Protein AF-A0A8T8I0Z6-F1 (afdb_monomer)

Mean predicted aligned error: 7.41 Å

Sequence (66 aa):
ALLASALVTVPLRVAEVDPDGKERSLGLIVALGALVAVVANPLFGRLSDRTTSRFGRRRPWLIGGV

InterPro domains:
  IPR036259 MFS transporter superfamily [G3DSA:1.20.1250.20] (1-66)
  IPR036259 MFS transporter superfamily [SSF103473] (25-65)

Foldseek 3Di:
DVVVCCVPVVLVVLCVVCVPCSVVVVVVVVVVVVVCCVVCVVVVVVVLCPDDDPVDSNVVVVVVPD

Structure (mmCIF, N/CA/C/O backbone):
data_AF-A0A8T8I0Z6-F1
#
_entry.id   AF-A0A8T8I0Z6-F1
#
loop_
_atom_site.group_PDB
_atom_site.id
_atom_site.type_symbol
_atom_site.label_atom_id
_atom_site.label_alt_id
_atom_site.label_comp_id
_atom_site.label_asym_id
_atom_site.label_entity_id
_atom_site.label_seq_id
_atom_site.pdbx_PDB_ins_code
_atom_site.Cartn_x
_atom_site.Cartn_y
_atom_site.Cartn_z
_atom_site.occupancy
_atom_site.B_iso_or_equiv
_atom_site.auth_seq_id
_atom_site.auth_comp_id
_atom_site.auth_asym_id
_atom_site.auth_atom_id
_atom_site.pdbx_PDB_model_num
ATOM 1 N N . ALA A 1 1 ? 10.132 5.078 9.221 1.00 63.34 1 ALA A N 1
ATOM 2 C CA . ALA A 1 1 ? 11.077 4.042 8.750 1.00 63.34 1 ALA A CA 1
ATOM 3 C C . ALA A 1 1 ? 10.465 3.160 7.658 1.00 63.34 1 ALA A C 1
ATOM 5 O O . ALA A 1 1 ? 10.991 3.167 6.5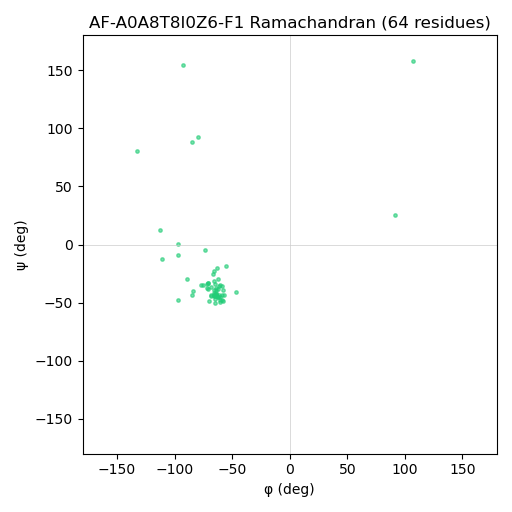57 1.00 63.34 1 ALA A O 1
ATOM 6 N N . LEU A 1 2 ? 9.330 2.486 7.905 1.00 72.75 2 LEU A N 1
ATOM 7 C CA . LEU A 1 2 ? 8.725 1.544 6.941 1.00 72.75 2 LEU A CA 1
ATOM 8 C C . LEU A 1 2 ? 8.298 2.168 5.601 1.00 72.75 2 LEU A C 1
ATOM 10 O O . LEU A 1 2 ? 8.454 1.549 4.553 1.00 72.75 2 LEU A O 1
ATOM 14 N N . LEU A 1 3 ? 7.806 3.411 5.619 1.00 76.56 3 LEU A N 1
ATOM 15 C CA . LEU A 1 3 ? 7.464 4.126 4.385 1.00 76.56 3 LEU A CA 1
ATOM 16 C C . LEU A 1 3 ? 8.703 4.377 3.521 1.00 76.56 3 LEU A C 1
ATOM 18 O O . LEU A 1 3 ? 8.668 4.137 2.323 1.00 76.56 3 LEU A O 1
ATOM 22 N N . ALA A 1 4 ? 9.819 4.779 4.134 1.00 80.75 4 ALA A N 1
ATOM 23 C CA . ALA A 1 4 ? 11.068 5.002 3.412 1.00 80.75 4 ALA A CA 1
ATOM 24 C C . ALA A 1 4 ? 11.602 3.700 2.796 1.00 80.75 4 ALA A C 1
ATOM 26 O O . ALA A 1 4 ? 12.002 3.697 1.637 1.00 80.75 4 ALA A O 1
ATOM 27 N N . SER A 1 5 ? 11.544 2.579 3.527 1.00 84.12 5 SER A N 1
ATOM 28 C CA . SER A 1 5 ? 11.954 1.283 2.974 1.00 84.12 5 SER A CA 1
ATOM 29 C C . SER A 1 5 ? 11.036 0.816 1.844 1.00 84.12 5 SER A C 1
ATOM 31 O O . SER A 1 5 ? 11.523 0.310 0.843 1.00 84.12 5 SER A O 1
ATOM 33 N N . ALA A 1 6 ? 9.719 1.017 1.953 1.00 83.88 6 ALA A N 1
ATOM 34 C CA . ALA A 1 6 ? 8.784 0.638 0.894 1.00 83.88 6 ALA A CA 1
ATOM 35 C C . ALA A 1 6 ? 8.999 1.463 -0.386 1.00 83.88 6 ALA A C 1
ATOM 37 O O . ALA A 1 6 ? 9.010 0.904 -1.481 1.00 83.88 6 ALA A O 1
ATOM 38 N N . LEU A 1 7 ? 9.236 2.771 -0.242 1.00 86.81 7 LEU A N 1
ATOM 39 C CA . LEU A 1 7 ? 9.476 3.679 -1.366 1.00 86.81 7 LEU A CA 1
ATOM 40 C C . LEU A 1 7 ? 10.769 3.378 -2.129 1.00 86.81 7 LEU A C 1
ATOM 42 O O . LEU A 1 7 ? 10.869 3.749 -3.291 1.00 86.81 7 LEU A O 1
ATOM 46 N N . VAL A 1 8 ? 11.741 2.710 -1.504 1.00 91.00 8 VAL A N 1
ATOM 47 C CA . VAL A 1 8 ? 13.008 2.335 -2.149 1.00 91.00 8 VAL A CA 1
ATOM 48 C C . VAL A 1 8 ? 12.967 0.894 -2.653 1.00 91.00 8 VAL A C 1
ATOM 50 O O . VAL A 1 8 ? 13.297 0.633 -3.806 1.00 91.00 8 VAL A O 1
ATOM 53 N N . THR A 1 9 ? 12.524 -0.054 -1.828 1.00 9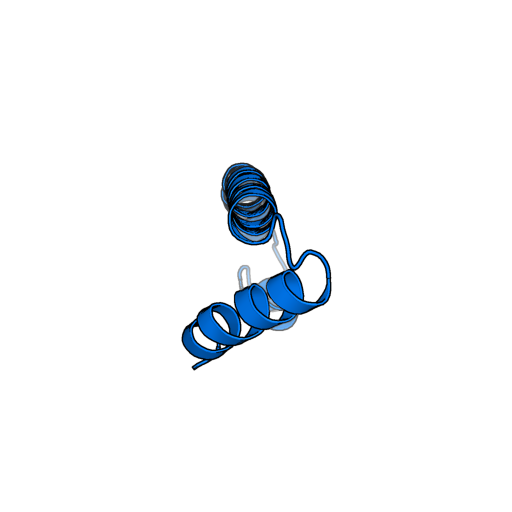3.56 9 THR A N 1
ATOM 54 C CA . THR A 1 9 ? 12.584 -1.481 -2.170 1.00 93.56 9 THR A CA 1
ATOM 55 C C . THR A 1 9 ? 11.591 -1.862 -3.266 1.00 93.56 9 THR A C 1
ATOM 57 O O . THR A 1 9 ? 11.930 -2.662 -4.133 1.00 93.56 9 THR A O 1
ATOM 60 N N . VAL A 1 10 ? 10.376 -1.302 -3.272 1.00 92.38 10 VAL A N 1
ATOM 61 C CA . VAL A 1 10 ? 9.354 -1.684 -4.264 1.00 92.38 10 VAL A CA 1
ATOM 62 C C . VAL A 1 10 ? 9.775 -1.314 -5.694 1.00 92.38 10 VAL A C 1
ATOM 64 O O . VAL A 1 10 ? 9.774 -2.215 -6.534 1.00 92.38 10 VAL A O 1
ATOM 67 N N . PRO A 1 11 ? 10.206 -0.071 -6.002 1.00 92.12 11 PRO A N 1
ATOM 68 C CA . PRO A 1 11 ? 10.701 0.258 -7.340 1.00 92.12 11 PRO A CA 1
ATOM 69 C C . PRO A 1 11 ? 11.884 -0.597 -7.787 1.00 92.12 11 PRO A C 1
ATOM 71 O O . PRO A 1 11 ? 11.927 -1.007 -8.944 1.00 92.12 11 PRO A O 1
ATOM 74 N N . LEU A 1 12 ? 12.816 -0.904 -6.877 1.00 94.44 12 LEU A N 1
ATOM 75 C CA . LEU A 1 12 ? 13.972 -1.747 -7.190 1.00 94.44 12 LEU A CA 1
ATOM 76 C C . LEU A 1 12 ? 13.542 -3.159 -7.600 1.00 94.44 12 LEU A C 1
ATOM 78 O O . LEU A 1 12 ? 13.998 -3.666 -8.619 1.00 94.44 12 LEU A O 1
ATOM 82 N N . ARG A 1 13 ? 12.601 -3.767 -6.870 1.00 94.62 13 ARG A N 1
ATOM 83 C CA . ARG A 1 13 ? 12.079 -5.100 -7.211 1.00 94.62 13 ARG A CA 1
ATOM 84 C C . ARG A 1 13 ? 11.262 -5.098 -8.496 1.00 94.62 13 ARG A C 1
ATOM 86 O O . ARG A 1 13 ? 11.354 -6.043 -9.269 1.00 94.62 13 ARG A O 1
ATOM 93 N N . VAL A 1 14 ? 10.496 -4.040 -8.756 1.00 94.56 14 VAL A N 1
ATOM 94 C CA . VAL A 1 14 ? 9.781 -3.900 -10.033 1.00 94.56 14 VAL A CA 1
ATOM 95 C C . VAL A 1 14 ? 10.771 -3.782 -11.194 1.00 94.56 14 VAL A C 1
ATOM 97 O O . VAL A 1 14 ? 10.556 -4.411 -12.222 1.00 94.56 14 VAL A O 1
ATOM 100 N N . ALA A 1 15 ? 11.880 -3.060 -11.021 1.00 93.31 15 ALA A N 1
ATOM 101 C CA . ALA A 1 15 ? 12.914 -2.927 -12.045 1.00 93.31 15 ALA A CA 1
ATOM 102 C C . ALA A 1 15 ? 13.668 -4.235 -12.347 1.00 93.31 15 ALA A C 1
ATOM 104 O O . ALA A 1 15 ? 14.197 -4.372 -13.446 1.00 93.31 15 ALA A O 1
ATOM 105 N N . GLU A 1 16 ? 13.723 -5.175 -11.399 1.00 94.81 16 GLU A N 1
ATOM 106 C CA . GLU A 1 16 ? 14.271 -6.522 -11.616 1.00 94.81 16 GLU A CA 1
ATOM 107 C C . GLU A 1 16 ? 13.297 -7.436 -12.375 1.00 94.81 16 GLU A C 1
ATOM 109 O O . GLU A 1 16 ? 13.730 -8.279 -13.156 1.00 94.81 16 GLU A O 1
ATOM 114 N N . VAL A 1 17 ? 11.988 -7.287 -12.140 1.00 95.31 17 VAL A N 1
ATOM 115 C CA . VAL A 1 17 ? 10.942 -8.132 -12.746 1.00 95.31 17 VAL A CA 1
ATOM 116 C C . VAL A 1 17 ? 10.544 -7.641 -14.138 1.00 95.31 17 VAL A C 1
ATOM 118 O O . VAL A 1 17 ? 10.333 -8.453 -15.034 1.00 95.31 17 VAL A O 1
ATOM 121 N N . ASP A 1 18 ? 10.442 -6.326 -14.317 1.00 93.69 18 ASP A N 1
ATOM 122 C CA . ASP A 1 18 ? 10.078 -5.678 -15.577 1.00 93.69 18 ASP A CA 1
ATOM 123 C C . ASP A 1 18 ? 11.052 -4.525 -15.884 1.00 93.69 18 ASP A C 1
ATOM 125 O O . ASP A 1 18 ? 10.765 -3.356 -15.598 1.00 93.69 18 ASP A O 1
ATOM 129 N N . PRO A 1 19 ? 12.244 -4.833 -16.428 1.00 91.50 19 PRO A N 1
ATOM 130 C CA . PRO A 1 19 ? 13.279 -3.832 -16.672 1.00 91.50 19 PRO A CA 1
ATOM 131 C C . PRO A 1 19 ? 12.899 -2.797 -17.734 1.00 91.50 19 PRO A C 1
ATOM 133 O O . PRO A 1 19 ? 13.328 -1.647 -17.620 1.00 91.50 19 PRO A O 1
ATOM 136 N N . ASP A 1 20 ? 12.096 -3.183 -18.725 1.00 94.00 20 ASP A N 1
ATOM 137 C CA . ASP A 1 20 ? 11.729 -2.336 -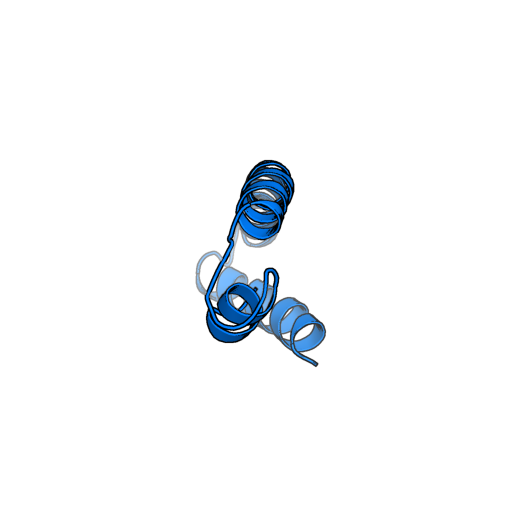19.865 1.00 94.00 20 ASP A CA 1
ATOM 138 C C . ASP A 1 20 ? 10.464 -1.506 -19.582 1.00 94.00 20 ASP A C 1
ATOM 140 O O . ASP A 1 20 ? 10.324 -0.388 -20.079 1.00 94.00 20 ASP A O 1
ATOM 144 N N . GLY A 1 21 ? 9.553 -2.018 -18.745 1.00 93.69 21 GLY A N 1
ATOM 145 C CA . GLY A 1 21 ? 8.262 -1.404 -18.418 1.00 93.69 21 GLY A CA 1
ATOM 146 C C . GLY A 1 21 ? 8.108 -0.911 -16.976 1.00 93.69 21 GLY A C 1
ATOM 147 O O . GLY A 1 21 ? 6.991 -0.569 -16.574 1.00 93.69 21 GLY A O 1
ATOM 148 N N . LYS A 1 22 ? 9.195 -0.833 -16.192 1.00 91.19 22 LYS A N 1
ATOM 149 C CA . LYS A 1 22 ? 9.167 -0.575 -14.734 1.00 91.19 22 LYS A CA 1
ATOM 150 C C . LYS A 1 22 ? 8.259 0.572 -14.289 1.00 91.19 22 LYS A C 1
ATOM 152 O O . LYS A 1 22 ? 7.568 0.441 -13.283 1.00 91.19 22 LYS A O 1
ATOM 157 N N . GLU A 1 23 ? 8.228 1.682 -15.026 1.00 93.25 23 GLU A N 1
ATOM 158 C CA . GLU A 1 23 ? 7.403 2.847 -14.684 1.00 93.25 23 GLU A CA 1
ATOM 159 C C . GLU A 1 23 ? 5.908 2.553 -14.830 1.00 93.25 23 GLU A C 1
ATOM 161 O O . GLU A 1 23 ? 5.117 2.875 -13.942 1.00 93.25 23 GLU A O 1
ATOM 166 N N . ARG A 1 24 ? 5.519 1.879 -15.919 1.00 96.00 24 ARG A N 1
ATOM 167 C CA . ARG A 1 24 ? 4.132 1.471 -16.160 1.00 96.00 24 ARG A CA 1
ATOM 168 C C . ARG A 1 24 ? 3.686 0.459 -15.113 1.00 96.00 24 ARG A C 1
ATOM 170 O O . ARG A 1 24 ? 2.611 0.612 -14.535 1.00 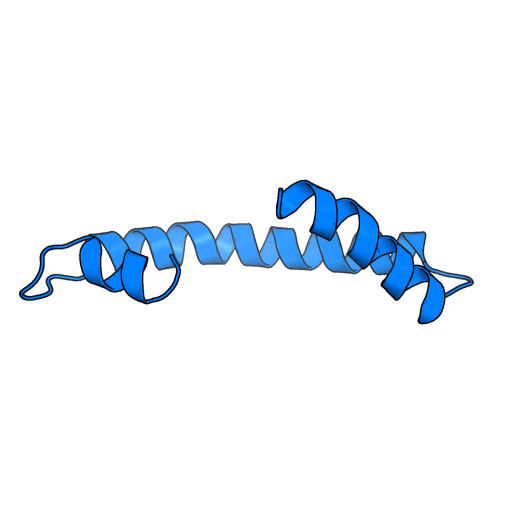96.00 24 ARG A O 1
ATOM 177 N N . SER A 1 25 ? 4.512 -0.550 -14.860 1.00 94.06 25 SER A N 1
ATOM 178 C CA . SER A 1 25 ? 4.224 -1.603 -13.887 1.00 94.06 25 SER A CA 1
ATOM 179 C C . SER A 1 25 ? 4.114 -1.045 -12.468 1.00 94.06 25 SER A C 1
ATOM 181 O O . SER A 1 25 ? 3.144 -1.335 -11.766 1.00 94.06 25 SER A O 1
ATOM 183 N N . LEU A 1 26 ? 5.026 -0.157 -12.064 1.00 94.81 26 LEU A N 1
ATOM 184 C CA . LEU A 1 26 ? 4.946 0.521 -10.773 1.00 94.81 26 LEU A CA 1
ATOM 185 C C . LEU A 1 26 ? 3.709 1.419 -10.670 1.00 94.81 26 LEU A C 1
ATOM 187 O O . LEU A 1 26 ? 3.014 1.383 -9.656 1.00 94.81 26 LEU A O 1
ATOM 191 N N . GLY A 1 27 ? 3.400 2.179 -11.723 1.00 94.69 27 GLY A N 1
ATOM 192 C CA . GLY A 1 27 ? 2.202 3.012 -11.784 1.00 94.69 27 GLY A CA 1
ATOM 193 C C . GLY A 1 27 ? 0.920 2.202 -11.586 1.00 94.69 27 GLY A C 1
ATOM 194 O O . GLY A 1 27 ? 0.062 2.596 -10.799 1.00 94.69 27 GLY A O 1
ATOM 195 N N . LEU A 1 28 ? 0.815 1.033 -12.225 1.00 96.12 28 LEU A N 1
ATOM 196 C CA . LEU A 1 28 ? -0.321 0.124 -12.049 1.00 96.12 28 LEU A CA 1
ATOM 197 C C . LEU A 1 28 ? -0.401 -0.438 -10.627 1.00 96.12 28 LEU A C 1
ATOM 199 O O . LEU A 1 28 ? -1.484 -0.443 -10.043 1.00 96.12 28 LEU A O 1
ATOM 203 N N . ILE A 1 29 ? 0.723 -0.871 -10.049 1.00 94.12 29 ILE A N 1
ATOM 204 C CA . ILE A 1 29 ? 0.770 -1.393 -8.674 1.00 94.12 29 ILE A CA 1
ATOM 205 C C . ILE A 1 29 ? 0.284 -0.332 -7.682 1.00 94.12 29 ILE A C 1
ATOM 207 O O . ILE A 1 29 ? -0.574 -0.613 -6.843 1.00 94.12 29 ILE A O 1
ATOM 211 N N . VAL A 1 30 ? 0.794 0.897 -7.795 1.00 94.75 30 VAL A N 1
ATOM 212 C CA . VAL A 1 30 ? 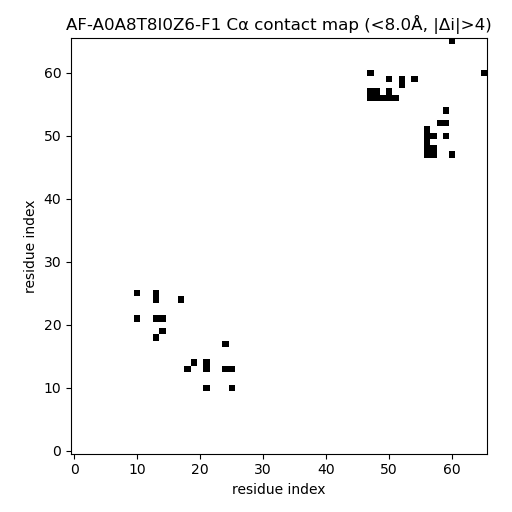0.408 2.006 -6.914 1.00 94.75 30 VAL A CA 1
ATOM 213 C C . VAL A 1 30 ? -1.058 2.380 -7.122 1.00 94.75 30 VAL A C 1
ATOM 215 O O . VAL A 1 30 ? -1.784 2.539 -6.141 1.00 94.75 30 VAL A O 1
ATOM 218 N N . ALA A 1 31 ? -1.522 2.475 -8.370 1.00 95.75 31 ALA A N 1
ATOM 219 C CA . ALA A 1 31 ? -2.907 2.823 -8.679 1.00 95.75 31 ALA A CA 1
ATOM 220 C C . ALA A 1 31 ? -3.901 1.783 -8.140 1.00 95.75 31 ALA A C 1
ATOM 222 O O . ALA A 1 31 ? -4.898 2.147 -7.514 1.00 95.75 31 ALA A O 1
ATOM 223 N N . LEU A 1 32 ? -3.617 0.491 -8.324 1.00 96.88 32 LEU A N 1
ATOM 224 C CA . LEU A 1 32 ? -4.442 -0.590 -7.783 1.00 96.88 32 LEU A CA 1
ATOM 225 C C . LEU A 1 32 ? -4.413 -0.601 -6.253 1.00 96.88 32 LEU A C 1
ATOM 227 O O . LEU A 1 32 ? -5.465 -0.716 -5.626 1.00 96.88 32 LEU A O 1
ATOM 231 N N . GLY A 1 33 ? -3.237 -0.421 -5.644 1.00 94.25 33 GLY A N 1
ATOM 232 C CA . GLY A 1 33 ? -3.103 -0.313 -4.192 1.00 94.25 33 GLY A CA 1
ATOM 233 C C . GLY A 1 33 ? -3.915 0.850 -3.618 1.00 94.25 33 GLY A C 1
ATOM 234 O O . GLY A 1 33 ? -4.622 0.681 -2.625 1.00 94.25 33 GLY A O 1
ATOM 235 N N . ALA A 1 34 ? -3.882 2.009 -4.277 1.00 95.06 34 ALA A N 1
ATOM 236 C CA . ALA A 1 34 ? -4.675 3.172 -3.896 1.00 95.06 34 ALA A CA 1
ATOM 237 C C . ALA A 1 34 ? -6.182 2.912 -4.039 1.00 95.06 34 ALA A C 1
ATOM 239 O O . ALA A 1 34 ? -6.944 3.231 -3.128 1.00 95.06 34 ALA A O 1
ATOM 240 N N . LEU A 1 35 ? -6.618 2.284 -5.136 1.00 97.12 35 LEU A N 1
ATOM 241 C CA . LEU A 1 35 ? -8.024 1.935 -5.347 1.00 97.12 35 LEU A CA 1
ATOM 242 C C . LEU A 1 35 ? -8.541 0.991 -4.255 1.00 97.12 35 LEU A C 1
ATOM 244 O O . LEU A 1 35 ? -9.609 1.219 -3.684 1.00 97.12 35 LEU A O 1
ATOM 248 N N . VAL A 1 36 ? -7.759 -0.037 -3.920 1.00 96.00 36 VAL A N 1
ATOM 249 C CA . VAL A 1 36 ? -8.079 -0.951 -2.819 1.00 96.00 36 VAL A CA 1
ATOM 250 C C . VAL A 1 36 ? -8.130 -0.192 -1.494 1.00 96.00 36 VAL A C 1
ATOM 252 O O . VAL A 1 36 ? -9.076 -0.382 -0.736 1.00 96.00 36 VAL A O 1
ATOM 255 N N . ALA A 1 37 ? -7.180 0.708 -1.225 1.00 93.81 37 ALA A N 1
ATOM 256 C CA . ALA A 1 37 ? -7.149 1.496 0.008 1.00 93.81 37 ALA A CA 1
ATOM 257 C C 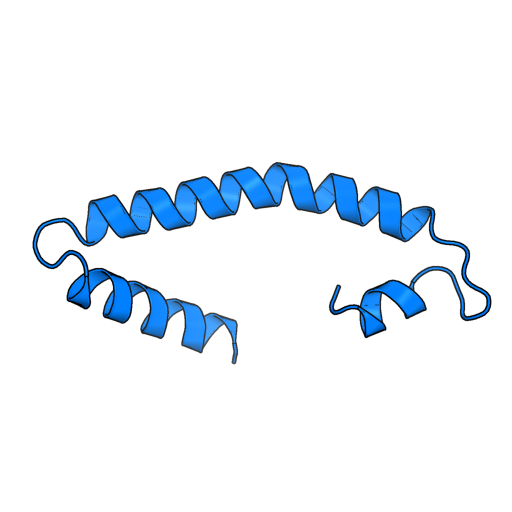. ALA A 1 37 ? -8.379 2.406 0.167 1.00 93.81 37 ALA A C 1
ATOM 259 O O . ALA A 1 37 ? -8.915 2.518 1.270 1.00 93.81 37 ALA A O 1
ATOM 260 N N . VAL A 1 38 ? -8.871 3.008 -0.922 1.00 95.94 38 VAL A N 1
ATOM 261 C CA . VAL A 1 38 ? -10.091 3.837 -0.913 1.00 95.94 38 VAL A CA 1
ATOM 262 C C . VAL A 1 38 ? -11.309 3.043 -0.439 1.00 95.94 38 VAL A C 1
ATOM 264 O O . VAL A 1 38 ? -12.150 3.589 0.271 1.00 95.94 38 VAL A O 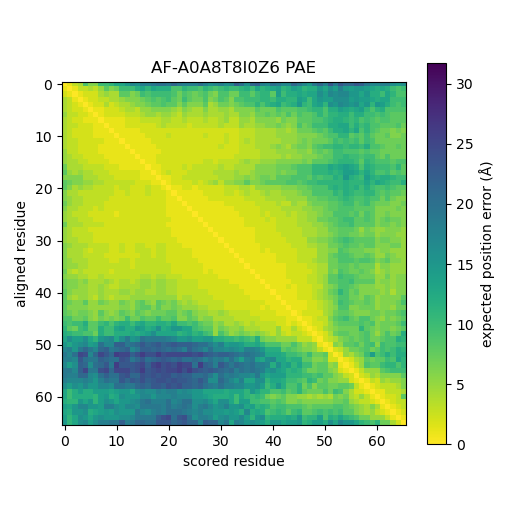1
ATOM 267 N N . VAL A 1 39 ? -11.399 1.757 -0.784 1.00 94.19 39 VAL A N 1
ATOM 268 C CA . VAL A 1 39 ? -12.506 0.887 -0.356 1.00 94.19 39 VAL A CA 1
ATOM 269 C C . VAL A 1 39 ? -12.242 0.283 1.025 1.00 94.19 39 VAL A C 1
ATOM 271 O O . VAL A 1 39 ? -13.131 0.256 1.876 1.00 94.19 39 VAL A O 1
ATOM 274 N N . ALA A 1 40 ? -11.020 -0.186 1.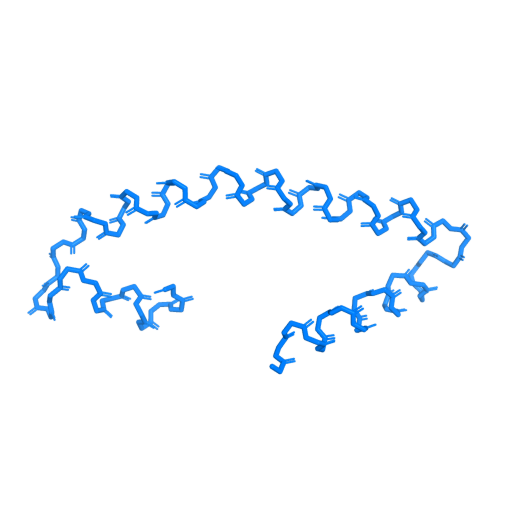267 1.00 91.12 40 ALA A N 1
ATOM 275 C CA . ALA A 1 40 ? -10.630 -0.869 2.492 1.00 91.12 40 ALA A CA 1
ATOM 276 C C . ALA A 1 40 ? -10.683 0.062 3.711 1.00 91.12 40 ALA A C 1
ATOM 278 O O . ALA A 1 40 ? -11.223 -0.330 4.744 1.00 91.12 40 ALA A O 1
ATOM 279 N N . ASN A 1 41 ? -10.198 1.303 3.599 1.00 91.00 41 ASN A N 1
ATOM 280 C CA . ASN A 1 41 ? -10.112 2.222 4.738 1.00 91.00 41 ASN A CA 1
ATOM 281 C C . ASN A 1 41 ? -11.488 2.525 5.369 1.00 91.00 41 ASN A C 1
ATOM 283 O O . ASN A 1 41 ? -11.626 2.346 6.581 1.00 91.00 41 ASN A O 1
ATOM 287 N N . PRO A 1 42 ? -12.542 2.904 4.615 1.00 88.50 42 PRO A N 1
ATOM 288 C CA . PRO A 1 42 ? -13.882 3.068 5.180 1.00 88.50 42 PRO A CA 1
ATOM 289 C C . PRO A 1 42 ? -14.473 1.763 5.719 1.00 88.50 42 PRO A C 1
ATOM 291 O O . PRO A 1 42 ? -15.160 1.768 6.741 1.00 88.50 42 PRO A O 1
ATOM 294 N N . LEU A 1 43 ? -14.220 0.639 5.041 1.00 87.31 43 LEU A N 1
ATOM 295 C CA . LEU A 1 43 ? -14.817 -0.650 5.382 1.00 87.31 43 LEU A CA 1
ATOM 296 C C . LEU A 1 43 ? -14.252 -1.189 6.702 1.00 87.31 43 LEU A C 1
ATOM 298 O O . LEU A 1 43 ? -15.019 -1.509 7.614 1.00 87.31 43 LEU A O 1
ATOM 302 N N . PHE A 1 44 ? -12.926 -1.191 6.844 1.00 83.12 44 PHE A N 1
ATOM 303 C CA . PHE A 1 44 ? -12.245 -1.551 8.086 1.00 83.12 44 PHE A CA 1
ATOM 304 C C . PHE A 1 44 ? -12.421 -0.496 9.177 1.00 83.12 44 PHE A C 1
ATOM 306 O O . PHE A 1 44 ? -12.575 -0.869 10.336 1.00 83.12 44 PHE A O 1
ATOM 313 N N . GLY A 1 45 ? -12.516 0.792 8.835 1.00 83.62 45 GLY A N 1
ATOM 314 C CA . GLY A 1 45 ? -12.876 1.838 9.797 1.00 83.62 45 GLY A CA 1
ATOM 315 C C . GLY A 1 45 ? -14.239 1.571 10.441 1.00 83.62 45 GLY A C 1
ATOM 316 O O . GLY A 1 45 ? -14.365 1.524 11.665 1.00 83.62 45 GLY A O 1
ATOM 317 N N . ARG A 1 46 ? -15.255 1.268 9.624 1.00 82.88 46 ARG A N 1
ATOM 318 C CA . ARG A 1 46 ? -16.613 0.990 10.112 1.00 82.88 46 ARG A CA 1
ATOM 319 C C . ARG A 1 46 ? -16.729 -0.343 10.849 1.00 82.88 46 ARG A C 1
ATOM 321 O O . ARG A 1 46 ? -17.548 -0.473 11.760 1.00 82.88 46 ARG A O 1
ATOM 328 N N . LEU A 1 47 ? -15.949 -1.344 10.446 1.00 80.06 47 LEU A N 1
ATOM 329 C CA . LEU A 1 47 ? -15.891 -2.640 11.121 1.00 80.06 47 LEU A CA 1
ATOM 330 C C . LEU A 1 47 ? -15.169 -2.522 12.476 1.00 80.06 47 LEU A C 1
ATOM 33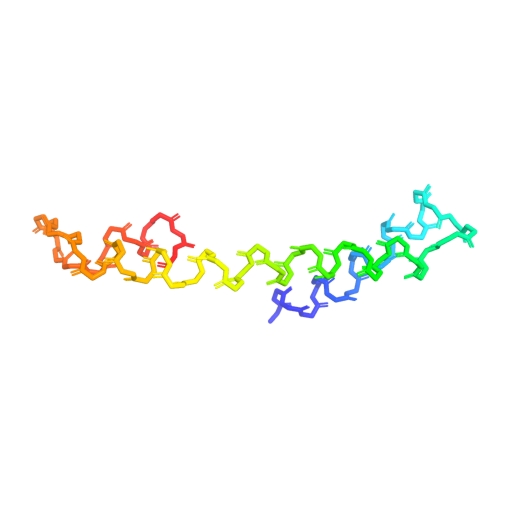2 O O . LEU A 1 47 ? -15.631 -3.092 13.468 1.00 80.06 47 LEU A O 1
ATOM 336 N N . SER A 1 48 ? -14.124 -1.693 12.550 1.00 77.50 48 SER A N 1
ATOM 337 C CA . SER A 1 48 ? -13.427 -1.345 13.791 1.00 77.50 48 SER A CA 1
ATOM 338 C C . SER A 1 48 ? -14.350 -0.663 14.793 1.00 77.50 48 SER A C 1
ATOM 340 O O . SER A 1 48 ? -14.492 -1.123 15.929 1.00 77.50 48 SER A O 1
ATOM 342 N N . ASP A 1 49 ? -15.117 0.329 14.341 1.00 77.50 49 ASP A N 1
ATOM 343 C CA . ASP A 1 49 ? -16.077 1.040 15.189 1.00 77.50 49 ASP A CA 1
ATOM 344 C C . ASP A 1 49 ? -17.213 0.151 15.726 1.00 77.50 49 ASP A C 1
ATOM 346 O O . ASP A 1 49 ? -17.841 0.487 16.733 1.00 77.50 49 ASP A O 1
ATOM 350 N N . ARG A 1 50 ? -17.475 -1.001 15.097 1.00 70.38 50 ARG A N 1
ATOM 351 C CA . ARG A 1 50 ? -18.505 -1.965 15.520 1.00 70.38 50 ARG A CA 1
ATOM 352 C C . ARG A 1 50 ? -17.983 -3.124 16.354 1.00 70.38 50 ARG A C 1
ATOM 354 O O . ARG A 1 50 ? -18.784 -3.874 16.905 1.00 70.38 50 ARG A O 1
ATOM 361 N N . THR A 1 51 ? -16.671 -3.284 16.482 1.00 72.88 51 THR A N 1
ATOM 362 C CA . THR A 1 51 ? -16.103 -4.443 17.173 1.00 72.88 51 THR A CA 1
ATOM 363 C C . THR A 1 51 ? -16.161 -4.254 18.688 1.00 72.88 51 THR A C 1
ATOM 365 O O . THR A 1 51 ? -15.258 -3.698 19.299 1.00 72.88 51 THR A O 1
ATOM 368 N N . THR A 1 52 ? -17.221 -4.724 19.343 1.00 63.25 52 THR A N 1
ATOM 369 C CA . THR A 1 52 ? -17.316 -4.781 20.813 1.00 63.25 52 THR A CA 1
ATOM 370 C C . THR A 1 52 ? -16.656 -6.050 21.347 1.00 63.25 52 THR A C 1
ATOM 372 O O . THR A 1 52 ? -17.298 -7.082 21.508 1.00 63.25 52 THR A O 1
ATOM 375 N N . SER A 1 53 ? -15.351 -5.982 21.612 1.00 64.94 53 SER A N 1
ATOM 376 C CA . SER A 1 53 ? -14.603 -7.041 22.304 1.00 64.94 53 SER A CA 1
ATOM 377 C C . SER A 1 53 ? -14.545 -6.797 23.814 1.00 64.94 53 SER A C 1
ATOM 379 O O . SER A 1 53 ? -14.548 -5.648 24.259 1.00 64.94 53 SER A O 1
ATOM 381 N N . ARG A 1 54 ? -14.382 -7.875 24.599 1.00 63.50 54 ARG A N 1
ATOM 382 C CA . ARG A 1 54 ? -14.165 -7.848 26.062 1.00 63.50 54 ARG A CA 1
ATOM 383 C C . ARG A 1 54 ? -12.976 -6.986 26.506 1.00 63.50 54 ARG A C 1
ATOM 385 O O . ARG A 1 54 ? -12.891 -6.613 27.668 1.00 63.50 54 ARG A O 1
ATOM 392 N N . PHE A 1 55 ? -12.057 -6.682 25.589 1.00 64.75 55 PHE A N 1
ATOM 393 C CA . PHE A 1 55 ? -10.882 -5.849 25.843 1.00 64.75 55 PHE A CA 1
ATOM 394 C C . PHE A 1 55 ? -11.058 -4.376 25.436 1.00 64.75 55 PHE A C 1
ATOM 396 O O . PHE A 1 55 ? -10.129 -3.599 25.632 1.00 64.75 55 PHE A O 1
ATOM 403 N N . GLY A 1 56 ? -12.219 -3.970 24.906 1.00 65.94 56 GLY A N 1
ATOM 404 C CA . GLY A 1 56 ? -12.508 -2.611 24.428 1.00 65.94 56 GLY A CA 1
ATOM 405 C C . GLY A 1 56 ? -12.572 -2.506 22.897 1.00 65.94 56 GLY A C 1
ATOM 406 O O . GLY A 1 56 ? -12.014 -3.335 22.183 1.00 65.94 56 GLY A O 1
ATOM 407 N N . ARG A 1 57 ? -13.252 -1.470 22.381 1.00 64.44 57 ARG A N 1
ATOM 408 C CA . ARG A 1 57 ? -13.687 -1.369 20.969 1.00 64.44 57 ARG A CA 1
ATOM 409 C C . ARG A 1 57 ? -12.563 -1.349 19.918 1.00 64.44 57 ARG A C 1
ATOM 411 O O . ARG A 1 57 ? -12.748 -1.821 18.808 1.00 64.44 57 ARG A O 1
ATOM 418 N N . ARG A 1 58 ? -11.381 -0.836 20.275 1.00 65.19 58 ARG A N 1
ATOM 419 C CA . ARG A 1 58 ? -10.251 -0.624 19.341 1.00 65.19 58 ARG A CA 1
ATOM 420 C C . ARG A 1 58 ? -9.048 -1.543 19.564 1.00 65.19 58 ARG A C 1
ATOM 422 O O . ARG A 1 58 ? -8.165 -1.626 18.723 1.00 65.19 58 ARG A O 1
ATOM 429 N N . ARG A 1 59 ? -9.000 -2.247 20.697 1.00 66.75 59 ARG A N 1
ATOM 430 C CA . ARG A 1 59 ? -7.845 -3.071 21.098 1.00 66.75 59 ARG A CA 1
ATOM 431 C C . ARG A 1 59 ? -7.649 -4.364 20.285 1.00 66.75 59 ARG A C 1
ATOM 433 O O . ARG A 1 59 ? -6.498 -4.709 20.059 1.00 66.75 59 ARG A O 1
ATOM 440 N N . PRO A 1 60 ? -8.696 -5.060 19.802 1.00 69.69 60 PRO A N 1
ATOM 441 C CA . PRO A 1 60 ? -8.519 -6.220 18.923 1.00 69.69 60 PRO A CA 1
ATOM 442 C C . PRO A 1 60 ? -7.899 -5.865 17.570 1.00 69.69 60 PRO A C 1
ATOM 444 O O . PRO A 1 60 ? -7.126 -6.650 17.037 1.00 69.69 60 PRO A O 1
ATOM 447 N N . TRP A 1 61 ? -8.218 -4.681 17.039 1.00 74.88 61 TRP A N 1
ATOM 448 C CA . TRP A 1 61 ? -7.712 -4.203 15.749 1.00 74.88 61 TRP A CA 1
ATOM 449 C C . TRP A 1 61 ? -6.217 -3.908 15.810 1.00 74.88 61 TRP A C 1
ATOM 451 O O . TRP A 1 61 ? -5.470 -4.438 14.994 1.00 74.88 61 TRP A O 1
ATOM 461 N N . LEU A 1 62 ? -5.774 -3.241 16.881 1.00 71.81 62 LEU A N 1
ATOM 462 C CA . LEU A 1 62 ? -4.354 -2.966 17.113 1.00 71.81 62 LEU A CA 1
ATOM 463 C C . LEU A 1 62 ? -3.511 -4.246 17.231 1.00 71.81 62 LEU A C 1
ATOM 465 O O . LEU A 1 62 ? -2.370 -4.272 16.782 1.00 71.81 62 LEU A O 1
ATOM 469 N N . ILE A 1 63 ? -4.064 -5.319 17.809 1.00 74.75 63 ILE A N 1
ATOM 470 C CA . ILE A 1 63 ? -3.382 -6.624 17.907 1.00 74.75 63 ILE A CA 1
ATOM 471 C C . ILE A 1 63 ? -3.377 -7.346 16.550 1.00 74.75 63 ILE A C 1
ATOM 473 O O . ILE A 1 63 ? -2.409 -8.024 16.219 1.00 74.75 63 ILE A O 1
ATOM 477 N N . GLY A 1 64 ? -4.440 -7.185 15.756 1.00 74.12 64 GLY A N 1
ATOM 478 C CA . GLY A 1 64 ? -4.544 -7.713 14.393 1.00 74.12 64 GLY A CA 1
ATOM 479 C C . GLY A 1 64 ? -3.701 -6.968 13.353 1.00 74.12 64 GLY A C 1
ATOM 480 O O . GLY A 1 64 ? -3.638 -7.414 12.211 1.00 74.12 64 GLY A O 1
ATOM 481 N N . GLY A 1 65 ? -3.044 -5.868 13.735 1.00 63.41 65 GLY A N 1
ATOM 482 C CA . GLY A 1 65 ? -2.181 -5.084 12.850 1.00 63.41 65 GLY A CA 1
ATOM 483 C C . GLY A 1 65 ? -2.882 -3.938 12.116 1.00 63.41 65 GLY A C 1
ATOM 484 O O . GLY A 1 65 ? -2.407 -3.541 11.053 1.00 63.41 65 GLY A O 1
ATOM 485 N N . VAL A 1 66 ? -3.986 -3.412 12.666 1.00 62.06 66 VAL A N 1
ATOM 486 C CA . VAL A 1 66 ? -4.713 -2.229 12.158 1.00 62.06 66 VAL A CA 1
ATOM 487 C C . VAL A 1 66 ? -4.851 -1.155 13.230 1.00 62.06 66 VAL A C 1
ATOM 489 O O . VAL A 1 66 ? -5.297 -1.480 14.354 1.00 62.06 66 VAL A O 1
#

Secondary structure (DSSP, 8-state):
-HHHHHHHHHHHHHHHH-TTTHHHHHHHHHHHHHHHHHHHHHHHHHHHHH---TT-TTHHHHHHT-

Organism: NCBI:txid173560

Solvent-accessible surface area (backbone atoms only — not comparable to full-atom values): 3837 Å² total; per-residue (Å²): 109,69,66,64,51,50,69,52,51,52,60,53,54,39,39,72,76,33,69,91,49,30,69,62,54,50,49,49,53,52,51,51,51,49,56,50,45,67,54,47,52,60,52,53,50,56,50,42,78,63,38,82,47,101,79,39,52,61,52,66,42,53,74,74,74,90

Radius of gyration: 16.84 Å; Cα contacts (8 Å, |Δi|>4): 23; chains: 1; bounding box: 33×13×46 Å

pLDDT: mean 84.25, std 11.74, range [62.06, 97.12]